Protein AF-A0A2D4NXN7-F1 (afdb_monomer)

Mean predicted aligned error: 21.35 Å

Secondary structure (DSSP, 8-state):
-HHHHHHHHHHHHH-HHHHTS-HHHHHHHHHHTT--HHHHHHHHHHTTTTTTTSS------------------------HHHHHHHHHHHHHHHHHHHHHHIIIIIHHHHHHHHHHHHHHHHHHHHHHHHHHHHHHHHHHHHHHHHHHHHHHHHHHHHHHHHHHH--

Solvent-accessible surface area (backbone atoms only — not comparable to full-atom values): 9756 Å² total; per-residue (Å²): 110,72,68,58,55,49,55,50,47,24,57,48,56,58,33,71,78,51,58,75,45,56,68,69,57,54,53,52,51,44,45,75,71,70,46,52,75,68,57,46,53,51,30,37,57,73,41,46,61,69,58,58,79,78,47,82,90,78,82,82,84,82,93,76,96,70,88,82,79,78,74,75,79,77,71,71,76,81,52,62,67,57,54,53,50,53,48,49,53,51,51,51,52,50,53,54,50,48,52,53,48,41,60,68,52,52,42,52,55,58,50,46,56,53,51,51,51,54,48,50,54,50,51,51,54,51,49,54,51,50,52,49,54,51,54,49,49,54,51,50,50,54,50,50,52,51,50,52,53,52,52,51,53,51,51,53,50,52,52,49,52,54,55,62,76,76,107

Organism: Micrurus surinamensis (NCBI:txid129470)

Radius of gyration: 46.45 Å; Cα contacts (8 Å, |Δi|>4): 42; chains: 1; bounding box: 96×44×134 Å

pLDDT: mean 77.01, std 15.89, range [36.19, 96.06]

InterPro domains:
  IPR006785 Peroxisome membrane anchor protein Pex14p, N-terminal [PF04695] (3-45)
  IPR025655 Peroxisomal membrane protein 14 [PTHR23058] (3-166)
  IPR036388 Winged helix-like DNA-binding domain superfamily [G3DSA:1.10.10.10] (1-55)

Sequence (167 aa):
SEEAMFATAVKFLQNPRVRQSTLANRRTFLKKKGLTDEEIDLAFQQSGTLKEEAQPHNLPPQLVPIPSTQLASYSPPSSRWREYGALAIIMTGIAIGFHQLYKKYFLPLIVGGKEDRKQLQRIESNISEVSGSVTQTVTQLQTTLASVQELLVQQQQKMQELTQELA

Structure (mmCIF, N/CA/C/O backbone):
data_AF-A0A2D4NXN7-F1
#
_entry.id   AF-A0A2D4NXN7-F1
#
loop_
_atom_site.group_PDB
_atom_site.id
_atom_site.type_symbol
_atom_site.label_atom_id
_atom_site.label_alt_id
_atom_site.label_comp_id
_atom_site.label_asym_id
_atom_site.label_entity_id
_atom_site.label_seq_id
_atom_site.pdbx_PDB_ins_code
_atom_site.Cartn_x
_atom_site.Cartn_y
_atom_site.Cartn_z
_atom_site.occupancy
_atom_site.B_iso_or_equiv
_atom_site.auth_seq_id
_atom_site.auth_comp_id
_atom_site.auth_asym_id
_atom_site.auth_atom_id
_atom_site.pdbx_PDB_model_num
ATOM 1 N N . SER A 1 1 ? 7.948 24.058 -19.377 1.00 61.50 1 SER A N 1
ATOM 2 C CA . SER A 1 1 ? 7.171 23.654 -20.559 1.00 61.50 1 SER A CA 1
ATOM 3 C C . SER A 1 1 ? 7.648 22.292 -21.006 1.00 61.50 1 SER A C 1
ATOM 5 O O . SER A 1 1 ? 8.807 22.176 -21.392 1.00 61.50 1 SER A O 1
ATOM 7 N N . GLU A 1 2 ? 6.802 21.273 -20.888 1.00 71.81 2 GLU A N 1
ATOM 8 C CA . GLU A 1 2 ? 7.099 19.888 -21.298 1.00 71.81 2 GLU A CA 1
ATOM 9 C C . GLU A 1 2 ? 7.534 19.823 -22.773 1.00 71.81 2 GLU A C 1
ATOM 11 O O . GLU A 1 2 ? 8.542 19.204 -23.110 1.00 71.81 2 GLU A O 1
ATOM 16 N N . GLU A 1 3 ? 6.917 20.644 -23.627 1.00 79.38 3 GLU A N 1
ATOM 17 C CA . GLU A 1 3 ? 7.286 20.808 -25.040 1.00 79.38 3 GLU A CA 1
ATOM 18 C C . GLU A 1 3 ? 8.759 21.206 -25.258 1.00 79.38 3 GLU A C 1
ATOM 20 O O . GLU A 1 3 ? 9.407 20.749 -26.202 1.00 79.38 3 GLU A O 1
ATOM 25 N N . ALA A 1 4 ? 9.335 22.022 -24.367 1.00 83.31 4 ALA A N 1
ATOM 26 C CA . ALA A 1 4 ? 10.734 22.439 -24.471 1.00 83.31 4 ALA A CA 1
ATOM 27 C C . ALA A 1 4 ? 11.705 21.293 -24.132 1.00 83.31 4 ALA A C 1
ATOM 29 O O . ALA A 1 4 ? 12.796 21.204 -24.707 1.00 83.31 4 ALA A O 1
ATOM 30 N N . MET A 1 5 ? 11.316 20.396 -23.218 1.00 85.25 5 MET A N 1
ATOM 31 C CA . MET A 1 5 ? 12.096 19.203 -22.871 1.00 85.25 5 MET A CA 1
ATOM 32 C C . MET A 1 5 ? 12.055 18.181 -24.005 1.00 85.25 5 MET A C 1
ATOM 34 O O . MET A 1 5 ? 13.105 17.666 -24.395 1.00 85.25 5 MET A O 1
ATOM 38 N N . PHE A 1 6 ? 10.879 17.977 -24.599 1.00 88.00 6 PHE A N 1
ATOM 39 C CA . PHE A 1 6 ? 10.700 17.120 -25.765 1.00 88.00 6 PHE A CA 1
ATOM 40 C C . PHE A 1 6 ? 11.499 17.620 -26.981 1.00 88.00 6 PHE A C 1
ATOM 42 O O . PHE A 1 6 ? 12.284 16.870 -27.566 1.00 88.00 6 PHE A O 1
ATOM 49 N N . ALA A 1 7 ? 11.417 18.913 -27.314 1.00 87.62 7 ALA A N 1
ATOM 50 C CA . ALA A 1 7 ? 12.208 19.505 -28.399 1.00 87.62 7 ALA A CA 1
ATOM 51 C C . ALA A 1 7 ? 13.726 19.352 -28.170 1.00 87.62 7 ALA A C 1
ATOM 53 O O . ALA A 1 7 ? 14.493 19.071 -29.098 1.00 87.62 7 ALA A O 1
ATOM 54 N N . THR A 1 8 ? 14.169 19.477 -26.914 1.00 89.75 8 THR A N 1
ATOM 55 C CA . THR A 1 8 ? 15.569 19.251 -26.529 1.00 89.75 8 THR A CA 1
ATOM 56 C C . THR A 1 8 ? 15.966 17.780 -26.678 1.00 89.75 8 THR A C 1
ATOM 58 O O . THR A 1 8 ? 17.074 17.496 -27.136 1.00 89.75 8 THR A O 1
ATOM 61 N N . ALA A 1 9 ? 15.074 16.843 -26.348 1.00 90.19 9 ALA A N 1
ATOM 62 C CA . ALA A 1 9 ? 15.291 15.410 -26.523 1.00 90.19 9 ALA A CA 1
ATOM 63 C C . ALA A 1 9 ? 15.428 15.025 -28.002 1.00 90.19 9 ALA A C 1
ATOM 65 O O . ALA A 1 9 ? 16.368 14.316 -28.359 1.00 90.19 9 ALA A O 1
ATOM 66 N N . VAL A 1 10 ? 14.573 15.557 -28.880 1.00 90.31 10 VAL A N 1
ATOM 67 C CA . VAL A 1 10 ? 14.676 15.342 -30.334 1.00 90.31 10 VAL A CA 1
ATOM 68 C C . VAL A 1 10 ? 16.021 15.853 -30.865 1.00 90.31 10 VAL A C 1
ATOM 70 O O . VAL A 1 10 ? 16.729 15.123 -31.560 1.00 90.31 10 VAL A O 1
ATOM 73 N N . LYS A 1 11 ? 16.436 17.065 -30.471 1.00 89.75 11 LYS A N 1
ATOM 74 C CA . LYS A 1 11 ? 17.734 17.645 -30.860 1.00 89.75 11 LYS A CA 1
ATOM 75 C C . LYS A 1 11 ? 18.928 16.853 -30.309 1.00 89.75 11 LYS A C 1
ATOM 77 O O . LYS A 1 11 ? 19.943 16.709 -30.989 1.00 89.75 11 LYS A O 1
ATOM 82 N N . PHE A 1 12 ? 18.815 16.318 -29.092 1.00 91.00 12 PHE A N 1
ATOM 83 C CA . PHE A 1 12 ? 19.813 15.429 -28.495 1.00 91.00 12 PHE A CA 1
ATOM 84 C C . PHE A 1 12 ? 19.942 14.123 -29.287 1.00 91.00 12 PHE A C 1
ATOM 86 O O . PHE A 1 12 ? 21.055 13.718 -29.610 1.00 91.00 12 PHE A O 1
ATOM 93 N N . LEU A 1 13 ? 18.822 13.501 -29.663 1.00 90.56 13 LEU A N 1
ATOM 94 C CA . LEU A 1 13 ? 18.802 12.254 -30.435 1.00 90.56 13 LEU A CA 1
ATOM 95 C C . LEU A 1 13 ? 19.323 12.416 -31.871 1.00 90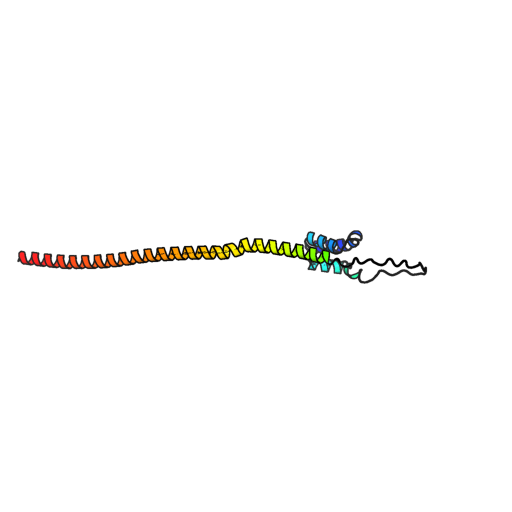.56 13 LEU A C 1
ATOM 97 O O . LEU A 1 13 ? 19.891 11.473 -32.422 1.00 90.56 13 LEU A O 1
ATOM 101 N N . GLN A 1 14 ? 19.187 13.604 -32.462 1.00 89.19 14 GLN A N 1
ATOM 102 C CA . GLN A 1 14 ? 19.755 13.933 -33.774 1.00 89.19 14 GLN A CA 1
ATOM 103 C C . GLN A 1 14 ? 21.280 14.143 -33.746 1.00 89.19 14 GLN A C 1
ATOM 105 O O . GLN A 1 14 ? 21.922 14.124 -34.796 1.00 89.19 14 GLN A O 1
ATOM 110 N N . ASN A 1 15 ? 21.894 14.329 -32.571 1.00 89.12 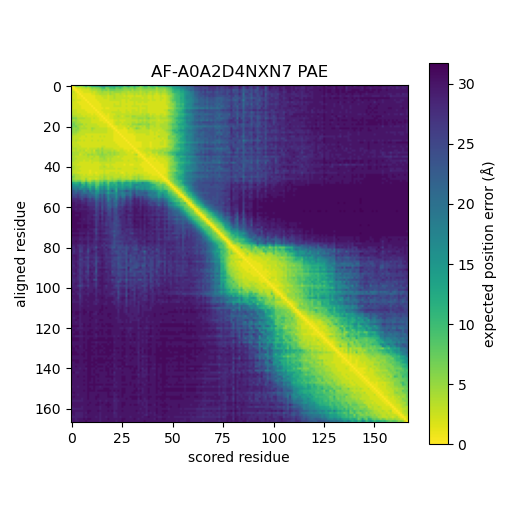15 ASN A N 1
ATOM 111 C CA . ASN A 1 15 ? 23.328 14.594 -32.469 1.00 89.12 15 ASN A CA 1
ATOM 112 C C . ASN A 1 15 ? 24.163 13.352 -32.872 1.00 89.12 15 ASN A C 1
ATOM 114 O O . ASN A 1 15 ? 23.999 12.291 -32.263 1.00 89.12 15 ASN A O 1
ATOM 118 N N . PRO A 1 16 ? 25.123 13.461 -33.814 1.00 83.38 16 PRO A N 1
ATOM 119 C CA . PRO A 1 16 ? 25.938 12.331 -34.272 1.00 83.38 16 PRO A CA 1
ATOM 120 C C . PRO A 1 16 ? 26.686 11.589 -33.156 1.00 83.38 16 PRO A C 1
ATOM 122 O O . PRO A 1 16 ? 26.749 10.361 -33.167 1.00 83.38 16 PRO A O 1
ATOM 125 N N . ARG A 1 17 ? 27.204 12.304 -32.147 1.00 83.56 17 ARG A N 1
ATOM 126 C CA . ARG A 1 17 ? 27.895 11.674 -31.006 1.00 83.56 17 ARG A CA 1
ATOM 127 C C . ARG A 1 17 ? 26.943 10.888 -30.109 1.00 83.56 17 ARG A C 1
ATOM 129 O O . ARG A 1 17 ? 27.332 9.899 -29.501 1.00 83.56 17 ARG A O 1
ATOM 136 N N . VAL A 1 18 ? 25.687 11.317 -30.041 1.00 85.94 18 VAL A N 1
ATOM 137 C CA . VAL A 1 18 ? 24.633 10.634 -29.286 1.00 85.94 18 VAL A CA 1
ATOM 138 C C . VAL A 1 18 ? 24.128 9.422 -30.066 1.00 85.94 18 VAL A C 1
ATOM 140 O O . VAL A 1 18 ? 23.919 8.368 -29.469 1.00 85.94 18 VAL A O 1
ATOM 143 N N . ARG A 1 19 ? 24.019 9.517 -31.397 1.00 83.50 19 ARG A N 1
ATOM 144 C CA . ARG A 1 19 ? 23.664 8.390 -32.279 1.00 83.50 19 ARG A CA 1
ATOM 145 C C . ARG A 1 19 ? 24.655 7.223 -32.188 1.00 83.50 19 ARG A C 1
ATOM 147 O O . ARG A 1 19 ? 24.223 6.079 -32.254 1.00 83.50 19 ARG A O 1
ATOM 154 N N . GLN A 1 20 ? 25.939 7.502 -31.956 1.00 82.06 20 GLN A N 1
ATOM 155 C CA . GLN A 1 20 ? 26.979 6.485 -31.726 1.00 82.06 20 GLN A CA 1
ATOM 156 C C . GLN A 1 20 ? 26.830 5.729 -30.393 1.00 82.06 20 GLN A C 1
ATOM 158 O O . GLN A 1 20 ? 27.419 4.665 -30.216 1.00 82.06 20 GLN A O 1
ATOM 163 N N . SER A 1 21 ? 26.059 6.261 -29.440 1.00 82.94 21 SER A N 1
ATOM 164 C CA . SER A 1 21 ? 25.813 5.599 -28.157 1.00 82.94 21 SER A CA 1
ATOM 165 C C . SER A 1 21 ? 24.682 4.566 -28.250 1.00 82.94 21 SER A C 1
ATOM 167 O O . SER A 1 21 ? 23.771 4.667 -29.080 1.00 82.94 21 SER A O 1
ATOM 169 N N . THR A 1 22 ? 24.705 3.559 -27.374 1.00 86.00 22 THR A N 1
ATOM 170 C CA . THR A 1 22 ? 23.686 2.500 -27.368 1.00 86.00 22 THR A CA 1
ATOM 171 C C . THR A 1 22 ? 22.287 3.067 -27.100 1.00 86.00 22 THR A C 1
ATOM 173 O O . THR A 1 22 ? 22.114 4.040 -26.360 1.00 86.00 22 THR A O 1
ATOM 176 N N . LEU A 1 23 ? 21.260 2.448 -27.688 1.00 82.62 23 LEU A N 1
ATOM 177 C CA . LEU A 1 23 ? 19.864 2.868 -27.500 1.00 82.62 23 LEU A CA 1
ATOM 178 C C . LEU A 1 23 ? 19.450 2.856 -26.022 1.00 82.62 23 LEU A C 1
ATOM 180 O O . LEU A 1 23 ? 18.769 3.773 -25.566 1.00 82.62 23 LEU A O 1
ATOM 184 N N . ALA A 1 24 ? 19.915 1.864 -25.257 1.00 84.88 24 ALA A N 1
ATOM 185 C CA . ALA A 1 24 ? 19.668 1.770 -23.819 1.00 84.88 24 ALA A CA 1
ATOM 186 C C . ALA A 1 24 ? 20.219 2.987 -23.053 1.00 84.88 24 ALA A C 1
ATOM 188 O O . ALA A 1 24 ? 19.535 3.534 -22.184 1.00 84.88 24 ALA A O 1
ATOM 189 N N . ASN A 1 25 ? 21.415 3.463 -23.415 1.00 86.44 25 ASN A N 1
ATOM 190 C CA . ASN A 1 25 ? 22.023 4.635 -22.787 1.00 86.44 25 ASN A CA 1
ATOM 191 C C . ASN A 1 25 ? 21.266 5.919 -23.143 1.00 86.44 25 ASN A C 1
ATOM 193 O O . ASN A 1 25 ? 20.993 6.728 -22.256 1.00 86.44 25 ASN A O 1
ATOM 197 N N . ARG A 1 26 ? 20.863 6.079 -24.411 1.00 88.75 26 ARG A N 1
ATOM 198 C CA . ARG A 1 26 ? 20.046 7.219 -24.862 1.00 88.75 26 ARG A CA 1
ATOM 199 C C . ARG A 1 26 ? 18.696 7.272 -24.145 1.00 88.75 26 ARG A C 1
ATOM 201 O O . ARG A 1 26 ? 18.340 8.318 -23.612 1.00 88.75 26 ARG A O 1
ATOM 208 N N . ARG A 1 27 ? 17.985 6.143 -24.057 1.00 89.50 27 ARG A N 1
ATOM 209 C CA . ARG A 1 27 ? 16.707 6.040 -23.328 1.00 89.50 27 ARG A CA 1
ATOM 210 C C . ARG A 1 27 ? 16.870 6.355 -21.841 1.00 89.50 27 ARG A C 1
ATOM 212 O O . ARG A 1 27 ? 16.128 7.165 -21.300 1.00 89.50 27 ARG A O 1
ATOM 219 N N . THR A 1 28 ? 17.890 5.793 -21.193 1.00 88.88 28 THR A N 1
ATOM 220 C CA . THR A 1 28 ? 18.174 6.053 -19.769 1.00 88.88 28 THR A CA 1
ATOM 221 C C . THR A 1 28 ? 18.501 7.525 -19.504 1.00 88.88 28 THR A C 1
ATOM 223 O O . THR A 1 28 ? 18.084 8.079 -18.488 1.00 88.88 28 THR A O 1
ATOM 226 N N . PHE A 1 29 ? 19.230 8.179 -20.413 1.00 89.50 29 PHE A N 1
ATOM 227 C CA . PHE A 1 29 ? 19.542 9.604 -20.310 1.00 89.50 29 PHE A CA 1
ATOM 228 C C . PHE A 1 29 ? 18.283 10.475 -20.394 1.00 89.50 29 PHE A C 1
ATOM 230 O O . PHE A 1 29 ? 18.123 11.389 -19.587 1.00 89.50 29 PHE A O 1
ATOM 237 N N . LEU A 1 30 ? 17.368 10.164 -21.316 1.00 91.88 30 LEU A N 1
ATOM 238 C CA . LEU A 1 30 ? 16.107 10.893 -21.461 1.00 91.88 30 LEU A CA 1
ATOM 239 C C . LEU A 1 30 ? 15.163 10.673 -20.268 1.00 91.88 30 LEU A C 1
ATOM 241 O O . LEU A 1 30 ? 14.607 11.647 -19.767 1.00 91.88 30 LEU A O 1
ATOM 245 N N . LYS A 1 31 ? 15.089 9.453 -19.711 1.00 90.38 31 LYS A N 1
ATOM 246 C CA . LYS A 1 31 ? 14.347 9.193 -18.460 1.00 90.38 31 LYS A CA 1
ATOM 247 C C . LYS A 1 31 ? 14.879 10.016 -17.291 1.00 90.38 31 LYS A C 1
ATOM 249 O O . LYS A 1 31 ? 14.121 10.631 -16.552 1.00 90.38 31 LYS A O 1
ATOM 254 N N . LYS A 1 32 ? 16.208 10.086 -17.142 1.00 88.94 32 LYS A N 1
ATOM 255 C CA . LYS A 1 32 ? 16.852 10.932 -16.119 1.00 88.94 32 LYS A CA 1
ATOM 256 C C . LYS A 1 32 ? 16.598 12.423 -16.335 1.00 88.94 32 LYS A C 1
ATOM 258 O O . LYS A 1 32 ? 16.675 13.190 -15.381 1.00 88.94 32 LYS A O 1
ATOM 263 N N . LYS A 1 33 ? 16.320 12.838 -17.574 1.00 85.88 33 LYS A N 1
ATOM 264 C CA . LYS A 1 33 ? 15.969 14.218 -17.919 1.00 85.88 33 LYS A CA 1
ATOM 265 C C . LYS A 1 33 ? 14.513 14.564 -17.574 1.00 85.88 33 LYS A C 1
ATOM 267 O O . LYS A 1 33 ? 14.166 15.738 -17.648 1.00 85.88 33 LYS A O 1
ATOM 272 N N . GLY A 1 34 ? 13.725 13.577 -17.140 1.00 86.88 34 GLY A N 1
ATOM 273 C CA . GLY A 1 34 ? 12.340 13.740 -16.710 1.00 86.88 34 GLY A CA 1
ATOM 274 C C . GLY A 1 34 ? 11.306 13.396 -17.778 1.00 86.88 34 GLY A C 1
ATOM 275 O O . GLY A 1 34 ? 10.147 13.718 -17.567 1.00 86.88 34 GLY A O 1
ATOM 276 N N . LEU A 1 35 ? 11.709 12.771 -18.894 1.00 86.00 35 LEU A N 1
ATOM 277 C CA . LEU A 1 35 ? 10.769 12.332 -19.928 1.00 86.00 35 LEU A CA 1
ATOM 278 C C . LEU A 1 35 ? 10.148 10.979 -19.565 1.00 86.00 35 LEU A C 1
ATOM 280 O O . LEU A 1 35 ? 10.850 10.091 -19.060 1.00 86.00 35 LEU A O 1
ATOM 284 N N . THR A 1 36 ? 8.864 10.809 -19.875 1.00 89.31 36 THR A N 1
ATOM 285 C CA . THR A 1 36 ? 8.183 9.514 -19.753 1.00 89.31 36 THR A CA 1
ATOM 286 C C . THR A 1 36 ? 8.576 8.569 -20.890 1.00 89.31 36 THR A C 1
ATOM 288 O O . THR A 1 36 ? 9.154 8.975 -21.900 1.00 89.31 36 THR A O 1
ATOM 291 N N . ASP A 1 37 ? 8.299 7.275 -20.728 1.00 86.25 37 ASP A N 1
ATOM 292 C CA . ASP A 1 37 ? 8.590 6.267 -21.752 1.00 86.25 37 ASP A CA 1
ATOM 293 C C . ASP A 1 37 ? 7.895 6.583 -23.089 1.00 86.25 37 ASP A C 1
ATOM 295 O O . ASP A 1 37 ? 8.506 6.460 -24.152 1.00 86.25 37 ASP A O 1
ATOM 299 N N . GLU A 1 38 ? 6.665 7.093 -23.029 1.00 86.81 38 GLU A N 1
ATOM 300 C CA . GLU A 1 38 ? 5.863 7.471 -24.192 1.00 86.81 38 GLU A CA 1
ATOM 301 C C . GLU A 1 38 ? 6.479 8.662 -24.943 1.00 86.81 38 GLU A C 1
ATOM 303 O O . GLU A 1 38 ? 6.629 8.627 -26.166 1.00 86.81 38 GLU A O 1
ATOM 308 N N . GLU A 1 39 ? 6.897 9.704 -24.218 1.00 87.81 39 GLU A N 1
ATOM 309 C CA . GLU A 1 39 ? 7.571 10.871 -24.799 1.00 87.81 39 GLU A CA 1
ATOM 310 C C . GLU A 1 39 ? 8.913 10.497 -25.429 1.00 87.81 39 GLU A C 1
ATOM 312 O O . GLU A 1 39 ? 9.309 11.043 -26.461 1.00 87.81 39 GLU A O 1
ATOM 317 N N . ILE A 1 40 ? 9.628 9.551 -24.821 1.00 89.81 40 ILE A N 1
ATOM 318 C CA . ILE A 1 40 ? 10.897 9.057 -25.344 1.00 89.81 40 ILE A CA 1
ATOM 319 C C . ILE A 1 40 ? 10.675 8.373 -26.689 1.00 89.81 40 ILE A C 1
ATOM 321 O O . ILE A 1 40 ? 11.367 8.712 -27.650 1.00 89.81 40 ILE A O 1
ATOM 325 N N . ASP A 1 41 ? 9.719 7.450 -26.792 1.00 87.81 41 ASP A N 1
ATOM 326 C CA . ASP A 1 41 ? 9.450 6.759 -28.055 1.00 87.81 41 ASP A CA 1
ATOM 327 C C . ASP A 1 41 ? 8.978 7.726 -29.152 1.00 87.81 41 ASP A C 1
ATOM 329 O O . ASP A 1 41 ? 9.472 7.652 -30.284 1.00 87.81 41 ASP A O 1
ATOM 333 N N . LEU A 1 42 ? 8.147 8.717 -28.810 1.00 86.31 42 LEU A N 1
ATOM 334 C CA . LEU A 1 42 ? 7.770 9.799 -29.727 1.00 86.31 42 LEU A CA 1
ATOM 335 C C . LEU A 1 42 ? 8.988 10.622 -30.184 1.00 86.31 42 LEU A C 1
ATOM 337 O O . LEU A 1 42 ? 9.125 10.925 -31.372 1.00 86.31 42 LEU A O 1
ATOM 341 N N . ALA A 1 43 ? 9.931 10.931 -29.289 1.00 87.94 43 ALA A N 1
ATOM 342 C CA . ALA A 1 43 ? 11.156 11.653 -29.637 1.00 87.94 43 ALA A CA 1
ATOM 343 C C . ALA A 1 43 ? 12.094 10.822 -30.536 1.00 87.94 43 ALA A C 1
ATOM 345 O O . ALA A 1 43 ? 12.74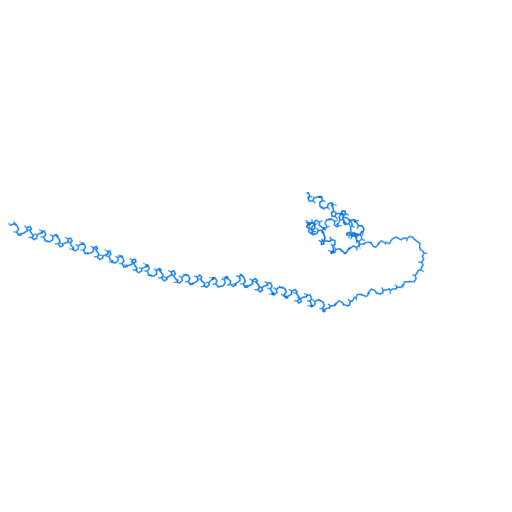3 11.360 -31.443 1.00 87.94 43 ALA A O 1
ATOM 346 N N . PHE A 1 44 ? 12.164 9.502 -30.338 1.00 87.12 44 PHE A N 1
ATOM 347 C CA . PHE A 1 44 ? 12.897 8.587 -31.222 1.00 87.12 44 PHE A CA 1
ATOM 348 C C . PHE A 1 44 ? 12.256 8.487 -32.613 1.00 87.12 44 PHE A C 1
ATOM 350 O O . PHE A 1 44 ? 12.971 8.497 -33.621 1.00 87.12 44 PHE A O 1
ATOM 357 N N . GLN A 1 45 ? 10.925 8.455 -32.680 1.00 85.88 45 GLN A N 1
ATOM 358 C CA . GLN A 1 45 ? 10.179 8.467 -33.936 1.00 85.88 45 GLN A CA 1
ATOM 359 C C . GLN A 1 45 ? 10.391 9.785 -34.697 1.00 85.88 45 GLN A C 1
ATOM 361 O O . GLN A 1 45 ? 10.704 9.771 -35.888 1.00 85.88 45 GLN A O 1
ATOM 366 N N . GLN A 1 46 ? 10.309 10.921 -34.003 1.00 83.12 46 GLN A N 1
ATOM 367 C CA . GLN A 1 46 ? 10.439 12.254 -34.594 1.00 83.12 46 GLN A CA 1
ATOM 368 C C . GLN A 1 46 ? 11.882 12.622 -34.966 1.00 83.12 46 GLN A C 1
ATOM 370 O O . GLN A 1 46 ? 12.114 13.340 -35.936 1.00 83.12 46 GLN A O 1
ATOM 375 N N . SER A 1 47 ? 12.875 12.100 -34.242 1.00 81.50 47 SER A N 1
ATOM 376 C CA . SER A 1 47 ? 14.292 12.259 -34.604 1.00 81.50 47 SER A CA 1
ATOM 377 C C . SER A 1 47 ? 14.716 11.410 -35.810 1.00 81.50 47 SER A C 1
ATOM 379 O O . SER A 1 47 ? 15.862 11.516 -36.244 1.00 81.50 47 SER A O 1
ATOM 381 N N . GLY A 1 48 ? 13.837 10.544 -36.334 1.00 71.12 48 GLY A N 1
ATOM 382 C CA . GLY A 1 48 ? 14.137 9.639 -37.449 1.00 71.12 48 GLY A CA 1
ATOM 383 C C . GLY A 1 48 ? 15.143 8.535 -37.102 1.00 71.12 48 GLY A C 1
ATOM 384 O O . GLY A 1 48 ? 15.498 7.727 -37.955 1.00 71.12 48 GLY A O 1
ATOM 385 N N . THR A 1 49 ? 15.589 8.458 -35.845 1.00 61.69 49 THR A N 1
ATOM 386 C CA . THR A 1 49 ? 16.597 7.490 -35.385 1.00 61.69 49 THR A CA 1
ATOM 387 C C . THR A 1 49 ? 16.068 6.062 -35.324 1.00 61.69 49 THR A C 1
ATOM 389 O O . THR A 1 49 ? 16.853 5.130 -35.450 1.00 61.69 49 THR A O 1
ATOM 392 N N . LEU A 1 50 ? 14.751 5.885 -35.192 1.00 56.72 50 LEU A N 1
ATOM 393 C CA . LEU A 1 50 ? 14.094 4.574 -35.214 1.00 56.72 50 LEU A CA 1
ATOM 394 C C . LEU A 1 50 ? 13.988 3.999 -36.645 1.00 56.72 50 LEU A C 1
ATOM 396 O O . LEU A 1 50 ? 13.880 2.790 -36.817 1.00 56.72 50 LEU A O 1
ATOM 400 N N . LYS A 1 51 ? 14.060 4.855 -37.679 1.00 48.47 51 LYS A N 1
ATOM 401 C CA . LYS A 1 51 ? 13.933 4.468 -39.097 1.00 48.47 51 LYS A CA 1
ATOM 402 C C . LYS A 1 51 ? 15.283 4.239 -39.790 1.00 48.47 51 LYS A C 1
ATOM 404 O O . LYS A 1 51 ? 15.336 3.533 -40.791 1.00 48.47 51 LYS A O 1
ATOM 409 N N . GLU A 1 52 ? 16.372 4.787 -39.253 1.00 49.03 52 GLU A N 1
ATOM 410 C CA . GLU A 1 52 ? 17.703 4.689 -39.872 1.00 49.03 52 GLU A CA 1
ATOM 411 C C . GLU A 1 52 ? 18.386 3.323 -39.690 1.00 49.03 52 GLU A C 1
ATOM 413 O O . GLU A 1 52 ? 19.319 3.015 -40.420 1.00 49.03 52 GLU A O 1
ATOM 418 N N . GLU A 1 53 ? 17.890 2.465 -38.793 1.00 51.75 53 GLU A N 1
ATOM 419 C CA . GLU A 1 53 ? 18.364 1.074 -38.664 1.00 51.75 53 GLU A CA 1
ATOM 420 C C . GLU A 1 53 ? 17.542 0.053 -39.470 1.00 51.75 53 GLU A C 1
ATOM 422 O O . GLU A 1 53 ? 17.924 -1.112 -39.542 1.00 51.75 53 GLU A O 1
ATOM 427 N N . ALA A 1 54 ? 16.447 0.460 -40.126 1.00 43.38 54 ALA A N 1
ATOM 428 C CA . ALA A 1 54 ? 15.703 -0.422 -41.036 1.00 43.38 54 ALA A CA 1
ATOM 429 C C . ALA A 1 54 ? 16.223 -0.373 -42.484 1.00 43.38 54 ALA A C 1
ATOM 431 O O . ALA A 1 54 ? 15.752 -1.129 -43.333 1.00 43.38 54 ALA A O 1
ATOM 432 N N . GLN A 1 55 ? 17.191 0.497 -42.783 1.00 36.19 55 GLN A N 1
ATOM 433 C CA . GLN A 1 55 ? 17.766 0.598 -44.116 1.00 36.19 55 GLN A CA 1
ATOM 434 C C . GLN A 1 55 ? 19.287 0.697 -44.014 1.00 36.19 55 GLN A C 1
ATOM 436 O O . GLN A 1 55 ? 19.799 1.716 -43.544 1.00 36.19 55 GLN A O 1
ATOM 441 N N . PRO A 1 56 ? 20.034 -0.335 -44.451 1.00 40.59 56 PRO A N 1
ATOM 442 C CA . PRO A 1 56 ? 21.472 -0.207 -44.5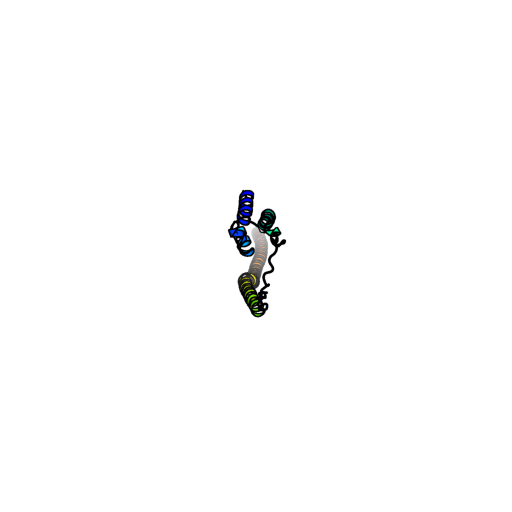64 1.00 40.59 56 PRO A CA 1
ATOM 443 C C . PRO A 1 56 ? 21.731 0.931 -45.552 1.00 40.59 56 PRO A C 1
ATOM 445 O O . PRO A 1 56 ? 21.254 0.900 -46.688 1.00 40.59 56 PRO A O 1
ATOM 448 N N . HIS A 1 57 ? 22.441 1.964 -45.104 1.00 41.12 57 HIS A N 1
ATOM 449 C CA . HIS A 1 57 ? 23.029 2.966 -45.982 1.00 41.12 57 HIS A CA 1
ATOM 450 C C . HIS A 1 57 ? 23.961 2.247 -46.971 1.00 41.12 57 HIS A C 1
ATOM 452 O O . HIS A 1 57 ? 25.132 2.024 -46.691 1.00 41.12 57 HIS A O 1
ATOM 458 N N . ASN A 1 58 ? 23.413 1.851 -48.117 1.00 36.53 58 ASN A N 1
ATOM 459 C CA . ASN A 1 58 ? 24.139 1.367 -49.281 1.00 36.53 58 ASN A CA 1
ATOM 460 C C . ASN A 1 58 ? 23.708 2.210 -50.479 1.00 36.53 58 ASN A C 1
ATOM 462 O O . ASN A 1 58 ? 22.822 1.841 -51.243 1.00 36.53 58 ASN A O 1
ATOM 466 N N . LEU A 1 59 ? 24.365 3.350 -50.636 1.00 48.84 59 LEU A N 1
ATOM 467 C CA . LEU A 1 59 ? 24.805 3.810 -51.947 1.00 48.84 59 LEU A CA 1
ATOM 468 C C . LEU A 1 59 ? 26.314 4.023 -51.804 1.00 48.84 59 LEU A C 1
ATOM 470 O O . LEU A 1 59 ? 26.742 4.681 -50.855 1.00 48.84 59 LEU A O 1
ATOM 474 N N . PRO A 1 60 ? 27.121 3.423 -52.693 1.00 44.66 60 PRO A N 1
ATOM 475 C CA . PRO A 1 60 ? 27.661 4.260 -53.761 1.00 44.66 60 PRO A CA 1
ATOM 476 C C . PRO A 1 60 ? 27.761 3.561 -55.136 1.00 44.66 60 PRO A C 1
ATOM 478 O O . PRO A 1 60 ? 27.672 2.336 -55.239 1.00 44.66 60 PRO A O 1
ATOM 481 N N . PRO A 1 61 ? 27.948 4.346 -56.215 1.00 53.59 61 PRO A N 1
ATOM 482 C CA . PRO A 1 61 ? 28.271 3.841 -57.543 1.00 53.59 61 PRO A CA 1
ATOM 483 C C . PRO A 1 61 ? 29.727 3.339 -57.625 1.00 53.59 61 PRO A C 1
ATOM 485 O O . PRO A 1 61 ? 30.605 3.838 -56.932 1.00 53.59 61 PRO A O 1
ATOM 488 N N . GLN A 1 62 ? 29.953 2.423 -58.571 1.00 42.59 62 GLN A N 1
ATOM 489 C CA . GLN A 1 62 ? 31.238 1.943 -59.111 1.00 42.59 62 GLN A CA 1
ATOM 490 C C . GLN A 1 62 ? 32.132 1.001 -58.272 1.00 42.59 62 GLN A C 1
ATOM 492 O O . GLN A 1 62 ? 32.904 1.398 -57.411 1.00 42.59 62 GLN A O 1
ATOM 497 N N . LEU A 1 63 ? 32.103 -0.269 -58.697 1.00 48.38 63 LEU A N 1
ATOM 498 C CA . LEU A 1 63 ? 33.195 -0.953 -59.414 1.00 48.38 63 LEU A CA 1
ATOM 499 C C . LEU A 1 63 ? 34.595 -1.026 -58.758 1.00 48.38 63 LEU A C 1
ATOM 501 O O . LEU A 1 63 ? 35.537 -0.459 -59.293 1.00 48.38 63 LEU A O 1
ATOM 505 N N . VAL A 1 64 ? 34.775 -1.848 -57.713 1.00 39.41 64 VAL A N 1
ATOM 506 C CA . VAL A 1 64 ? 36.051 -2.563 -57.451 1.00 39.41 64 VAL A CA 1
ATOM 507 C C . VAL A 1 64 ? 35.759 -3.896 -56.726 1.00 39.41 64 VAL A C 1
ATOM 509 O O . VAL A 1 64 ? 35.132 -3.862 -55.667 1.00 39.41 64 VAL A O 1
ATOM 512 N N . PRO A 1 65 ? 36.189 -5.076 -57.224 1.00 43.00 65 PRO A N 1
ATOM 513 C CA . PRO A 1 65 ? 36.079 -6.332 -56.483 1.00 43.00 65 PRO A CA 1
ATOM 514 C C . PRO A 1 65 ? 37.224 -6.431 -55.465 1.00 43.00 65 PRO A C 1
ATOM 516 O O . PRO A 1 65 ? 38.382 -6.6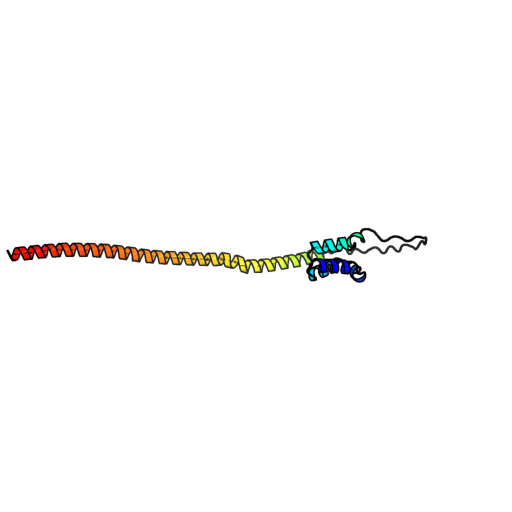00 -55.840 1.00 43.00 65 PRO A O 1
ATOM 519 N N . ILE A 1 66 ? 36.905 -6.325 -54.174 1.00 40.91 66 ILE A N 1
ATOM 520 C CA . ILE A 1 66 ? 37.842 -6.541 -53.060 1.00 40.91 66 ILE A CA 1
ATOM 521 C C . ILE A 1 66 ? 37.455 -7.879 -52.405 1.00 40.91 66 ILE A C 1
ATOM 523 O O . ILE A 1 66 ? 36.266 -8.091 -52.155 1.00 40.91 66 ILE A O 1
ATOM 527 N N . PRO A 1 67 ? 38.401 -8.806 -52.156 1.00 45.44 67 PRO A N 1
ATOM 528 C CA . PRO A 1 67 ? 38.091 -10.130 -51.628 1.00 45.44 67 PRO A CA 1
ATOM 529 C C . PRO A 1 67 ? 37.436 -10.009 -50.250 1.00 45.44 67 PRO A C 1
ATOM 531 O O . PRO A 1 67 ? 37.977 -9.406 -49.325 1.00 45.44 67 PRO A O 1
ATOM 534 N N . SER A 1 68 ? 36.240 -10.575 -50.128 1.00 42.41 68 SER A N 1
ATOM 535 C CA . SER A 1 68 ? 35.451 -10.588 -48.904 1.00 42.41 68 SER A CA 1
ATOM 536 C C . SER A 1 68 ? 36.118 -11.465 -47.845 1.00 42.41 68 SER A C 1
ATOM 538 O O . SER A 1 68 ? 35.939 -12.684 -47.836 1.00 42.41 68 SER A O 1
ATOM 540 N N . THR A 1 69 ? 36.853 -10.847 -46.923 1.00 42.62 69 THR A N 1
ATOM 541 C CA . THR A 1 69 ? 37.212 -11.472 -45.647 1.00 42.62 69 THR A CA 1
ATOM 542 C C . THR A 1 69 ? 35.946 -11.554 -44.805 1.00 42.62 69 THR A C 1
ATOM 544 O O . THR A 1 69 ? 35.517 -10.584 -44.181 1.00 42.62 69 THR A O 1
ATOM 547 N N . GLN A 1 70 ? 35.309 -12.720 -44.828 1.00 48.72 70 GLN A N 1
ATOM 548 C CA . GLN A 1 70 ? 34.181 -13.045 -43.969 1.00 48.72 70 GLN A CA 1
ATOM 549 C C . GLN A 1 70 ? 34.702 -13.197 -42.536 1.00 48.72 70 GLN A C 1
ATOM 551 O O . GLN A 1 70 ? 35.085 -14.282 -42.106 1.00 48.72 70 GLN A O 1
ATOM 556 N N . LEU A 1 71 ? 34.756 -12.093 -41.791 1.00 41.53 71 LEU A N 1
ATOM 557 C CA . LEU A 1 71 ? 34.860 -12.159 -40.339 1.00 41.53 71 LEU A CA 1
ATOM 558 C C . LEU A 1 71 ? 33.525 -12.690 -39.826 1.00 41.53 71 LEU A C 1
ATOM 560 O O . LEU A 1 71 ? 32.550 -11.951 -39.690 1.00 41.53 71 LEU A O 1
ATOM 564 N N . ALA A 1 72 ? 33.490 -14.003 -39.604 1.00 48.41 72 ALA A N 1
ATOM 565 C CA . ALA A 1 72 ? 32.437 -14.674 -38.871 1.00 48.41 72 ALA A CA 1
ATOM 566 C C . ALA A 1 72 ? 32.150 -13.874 -37.595 1.00 48.41 72 ALA A C 1
ATOM 568 O O . ALA A 1 72 ? 33.002 -13.743 -36.714 1.00 48.41 72 ALA A O 1
ATOM 569 N N . SER A 1 73 ? 30.950 -13.300 -37.531 1.00 41.31 73 SER A N 1
ATOM 570 C CA . SER A 1 73 ? 30.432 -12.678 -36.324 1.00 41.31 73 SER A CA 1
ATOM 571 C C . SER A 1 73 ? 30.301 -13.786 -35.285 1.00 41.31 73 SER A C 1
ATOM 573 O O . SER A 1 73 ? 29.395 -14.618 -35.343 1.00 41.31 73 SER A O 1
ATOM 575 N N . TYR A 1 74 ? 31.281 -13.859 -34.389 1.00 43.50 74 TYR A N 1
ATOM 576 C CA . TYR A 1 74 ? 31.275 -14.771 -33.261 1.00 43.50 74 TYR A CA 1
ATOM 577 C C . TYR A 1 74 ? 30.181 -14.296 -32.306 1.00 43.50 74 TYR A C 1
ATOM 579 O O . TYR A 1 74 ? 30.416 -13.466 -31.432 1.00 43.50 74 TYR A O 1
ATOM 587 N N . SER A 1 75 ? 28.957 -14.781 -32.508 1.00 53.97 75 SER A N 1
ATOM 588 C CA . SER A 1 75 ? 27.938 -14.751 -31.468 1.00 53.97 75 SER A CA 1
ATOM 589 C C . SER A 1 75 ? 28.427 -15.707 -30.380 1.00 53.97 75 SER A C 1
ATOM 591 O O . SER A 1 75 ? 28.506 -16.912 -30.644 1.00 53.97 75 SER A O 1
ATOM 593 N N . PRO A 1 76 ? 28.852 -15.222 -29.196 1.00 59.53 76 PRO A N 1
ATOM 594 C CA . PRO A 1 76 ? 29.245 -16.128 -28.134 1.00 59.53 76 PRO A CA 1
ATOM 595 C C . PRO A 1 76 ? 28.024 -17.000 -27.813 1.00 59.53 76 PRO A C 1
ATOM 597 O O . PRO A 1 76 ? 26.910 -16.469 -27.759 1.00 59.53 76 PRO A O 1
ATOM 600 N N . PRO A 1 77 ? 28.196 -18.321 -27.631 1.00 58.59 77 PRO A N 1
ATOM 601 C CA . PRO A 1 77 ? 27.086 -19.207 -27.313 1.00 58.59 77 PRO A CA 1
ATOM 602 C C . PRO A 1 77 ? 26.360 -18.608 -26.114 1.00 58.59 77 PRO A C 1
ATOM 604 O O . PRO A 1 77 ? 26.994 -18.353 -25.090 1.00 58.59 77 PRO A O 1
ATOM 607 N N . SER A 1 78 ? 25.071 -18.297 -26.275 1.00 64.50 78 SER A N 1
ATOM 608 C CA . SER A 1 78 ? 24.243 -17.657 -25.255 1.00 64.50 78 SER A CA 1
ATOM 609 C C . SER A 1 78 ? 24.471 -18.367 -23.925 1.00 64.50 78 SER A C 1
ATOM 611 O O . SER A 1 78 ? 24.091 -19.527 -23.738 1.00 64.50 78 SER A O 1
ATOM 613 N N . SER A 1 79 ? 25.216 -17.691 -23.051 1.00 62.44 79 SER A N 1
ATOM 614 C CA . SER A 1 79 ? 25.682 -18.190 -21.769 1.00 62.44 79 SER A CA 1
ATOM 615 C C . SER A 1 79 ? 24.489 -18.514 -20.888 1.00 62.44 79 SER A C 1
ATOM 617 O O . SER A 1 79 ? 24.078 -17.692 -20.072 1.00 62.44 79 SER A O 1
ATOM 619 N N . ARG A 1 80 ? 23.986 -19.745 -20.977 1.00 68.06 80 ARG A N 1
ATOM 620 C CA . ARG A 1 80 ? 22.978 -20.276 -20.052 1.00 68.06 80 ARG A CA 1
ATOM 621 C C . ARG A 1 80 ? 23.400 -20.065 -18.591 1.00 68.06 80 ARG A C 1
ATOM 623 O O . ARG A 1 80 ? 22.569 -19.804 -17.736 1.00 68.06 80 ARG A O 1
ATOM 630 N N . TRP A 1 81 ? 24.706 -20.053 -18.305 1.00 71.75 81 TRP A N 1
ATOM 631 C CA . TRP A 1 81 ? 25.251 -19.721 -16.982 1.00 71.75 81 TRP A CA 1
ATOM 632 C C . TRP A 1 81 ? 24.999 -18.265 -16.540 1.00 71.75 81 TRP A C 1
ATOM 634 O O . TRP A 1 81 ? 24.743 -18.030 -15.361 1.00 71.75 81 TRP A O 1
ATOM 644 N N . ARG A 1 82 ? 25.025 -17.289 -17.463 1.00 76.81 82 ARG A N 1
ATOM 645 C CA . ARG A 1 82 ? 24.646 -15.891 -17.182 1.00 76.81 82 ARG A CA 1
ATOM 646 C C . ARG A 1 82 ? 23.145 -15.763 -16.978 1.00 76.81 82 ARG A C 1
ATOM 648 O O . ARG A 1 82 ? 22.730 -14.957 -16.157 1.00 76.81 82 ARG A O 1
ATOM 655 N N . GLU A 1 83 ? 22.353 -16.547 -17.699 1.00 76.38 83 GLU A N 1
ATOM 656 C CA . GLU A 1 83 ? 20.894 -16.555 -17.572 1.00 76.38 83 GLU A CA 1
ATOM 657 C C . GLU A 1 83 ? 20.459 -17.143 -16.222 1.00 76.38 83 GLU A C 1
ATOM 659 O O . GLU A 1 83 ? 19.677 -16.515 -15.511 1.00 76.38 83 GLU A O 1
ATOM 664 N N . TYR A 1 84 ? 21.048 -18.267 -15.793 1.00 84.62 84 TYR A N 1
ATOM 665 C CA . TYR A 1 84 ? 20.812 -18.822 -14.454 1.00 84.62 84 TYR A CA 1
ATOM 666 C C . TYR A 1 84 ? 21.367 -17.927 -13.340 1.00 84.62 84 TYR A C 1
ATOM 668 O O . TYR A 1 84 ? 20.718 -17.770 -12.309 1.00 84.62 84 TYR A O 1
ATOM 676 N N . GLY A 1 85 ? 22.527 -17.296 -13.546 1.00 89.12 85 GLY A N 1
ATOM 677 C CA . GLY A 1 85 ? 23.091 -16.341 -12.589 1.00 89.12 85 GLY A CA 1
ATOM 678 C C . GLY A 1 85 ? 22.225 -15.089 -12.427 1.00 89.12 85 GLY A C 1
ATOM 679 O O . GLY A 1 85 ? 21.941 -14.672 -11.305 1.00 89.12 85 GLY A O 1
ATOM 680 N N . ALA A 1 86 ? 21.745 -14.519 -13.535 1.00 88.62 86 ALA A N 1
ATOM 681 C CA . ALA A 1 86 ? 20.830 -13.382 -13.512 1.00 88.62 86 ALA A CA 1
ATOM 682 C C . ALA A 1 86 ? 19.500 -13.749 -12.837 1.00 88.62 86 ALA A C 1
ATOM 684 O O . ALA A 1 86 ? 19.021 -13.000 -11.985 1.00 88.62 86 ALA A O 1
ATOM 685 N N . LEU A 1 87 ? 18.944 -14.925 -13.147 1.00 90.56 87 LEU A N 1
ATOM 686 C CA . LEU A 1 87 ? 17.727 -15.418 -12.508 1.00 90.56 87 LEU A CA 1
ATOM 687 C C . LEU A 1 87 ? 17.922 -15.630 -11.001 1.00 90.56 87 LEU A C 1
ATOM 689 O O . LEU A 1 87 ? 17.068 -15.223 -10.220 1.00 90.56 87 LEU A O 1
ATOM 693 N N . ALA A 1 88 ? 19.052 -16.199 -10.574 1.00 93.06 88 ALA A N 1
ATOM 694 C CA . ALA A 1 88 ? 19.353 -16.412 -9.160 1.00 93.06 88 ALA A CA 1
ATOM 695 C C . ALA A 1 88 ? 19.440 -15.092 -8.378 1.00 93.06 88 ALA A C 1
ATOM 697 O O . ALA A 1 88 ? 18.919 -15.006 -7.265 1.00 93.06 88 ALA A O 1
ATOM 698 N N . ILE A 1 89 ? 20.035 -14.046 -8.962 1.00 94.25 89 ILE A N 1
ATOM 699 C CA . ILE A 1 89 ? 20.105 -12.714 -8.341 1.00 94.25 89 ILE A CA 1
ATOM 700 C C . ILE A 1 89 ? 18.707 -12.098 -8.220 1.00 94.25 89 ILE A C 1
ATOM 702 O O . ILE A 1 89 ? 18.357 -11.588 -7.156 1.00 94.25 89 ILE A O 1
ATOM 706 N N . ILE A 1 90 ? 17.887 -12.187 -9.273 1.00 95.00 90 ILE A N 1
ATOM 707 C CA . ILE A 1 90 ? 16.504 -11.687 -9.254 1.00 95.00 90 ILE A CA 1
ATOM 708 C C . ILE A 1 90 ? 15.679 -12.439 -8.200 1.00 95.00 90 ILE A C 1
ATOM 710 O O . ILE A 1 90 ? 15.038 -11.808 -7.362 1.00 95.00 90 ILE A O 1
ATOM 714 N N . MET A 1 91 ? 15.752 -13.773 -8.181 1.00 95.88 91 MET A N 1
ATOM 715 C CA . MET A 1 91 ? 15.063 -14.618 -7.199 1.00 95.88 91 MET A CA 1
ATOM 716 C C . MET A 1 91 ? 15.515 -14.318 -5.769 1.00 95.88 91 MET A C 1
ATOM 718 O O . MET A 1 91 ? 14.683 -14.234 -4.869 1.00 95.88 91 MET A O 1
ATOM 722 N N . THR A 1 92 ? 16.813 -14.088 -5.561 1.00 96.06 92 THR A N 1
ATOM 723 C CA . THR A 1 92 ? 17.359 -13.683 -4.259 1.00 96.06 92 THR A CA 1
ATOM 724 C C . THR A 1 92 ? 16.808 -12.322 -3.835 1.00 96.06 92 THR A C 1
ATOM 726 O O . THR A 1 92 ? 16.363 -12.168 -2.700 1.00 96.06 92 THR A O 1
ATOM 729 N N . GLY A 1 93 ? 16.767 -11.345 -4.746 1.00 95.81 93 GLY A N 1
ATOM 730 C CA . GLY A 1 93 ? 16.198 -10.023 -4.478 1.00 95.81 93 GLY A CA 1
ATOM 731 C C . GLY A 1 93 ? 14.714 -10.084 -4.109 1.00 95.81 93 GLY A C 1
ATOM 732 O O . GLY A 1 93 ? 14.300 -9.477 -3.121 1.00 95.81 93 GLY A O 1
ATOM 733 N N . ILE A 1 94 ? 13.928 -10.872 -4.849 1.00 95.38 94 ILE A N 1
ATOM 734 C CA . ILE A 1 94 ? 12.501 -11.082 -4.571 1.00 95.38 94 ILE A CA 1
ATOM 735 C C . ILE A 1 94 ? 12.314 -11.785 -3.224 1.00 95.38 94 ILE A C 1
ATOM 737 O O . ILE A 1 94 ? 11.500 -11.334 -2.425 1.00 95.38 94 ILE A O 1
ATOM 741 N N . ALA A 1 95 ? 13.075 -12.843 -2.930 1.00 95.12 95 ALA A N 1
ATOM 742 C CA . ALA A 1 95 ? 12.972 -13.574 -1.667 1.00 95.12 95 ALA A CA 1
ATOM 743 C C . ALA A 1 95 ? 13.316 -12.693 -0.455 1.00 95.12 95 ALA A C 1
ATOM 745 O O . ALA A 1 95 ? 12.594 -12.704 0.541 1.00 95.12 95 ALA A O 1
ATOM 746 N N . ILE A 1 96 ? 14.374 -11.880 -0.548 1.00 93.25 96 ILE A N 1
ATOM 747 C CA . ILE A 1 96 ? 14.765 -10.926 0.502 1.00 93.25 96 ILE A CA 1
ATOM 748 C C . ILE A 1 96 ? 13.701 -9.829 0.666 1.00 93.25 96 ILE A C 1
ATOM 750 O O . ILE A 1 96 ? 13.321 -9.501 1.794 1.00 93.25 96 ILE A O 1
ATOM 754 N N . GLY A 1 97 ? 13.190 -9.284 -0.443 1.00 92.25 97 GLY A N 1
ATOM 755 C CA . GLY A 1 97 ? 12.132 -8.273 -0.436 1.00 92.25 97 GLY A CA 1
ATOM 756 C C . GLY A 1 97 ? 10.832 -8.803 0.168 1.00 92.25 97 GLY A C 1
ATOM 757 O O . GLY A 1 97 ? 10.257 -8.173 1.055 1.00 92.25 97 GLY A O 1
ATOM 758 N N . PHE A 1 98 ? 10.417 -10.002 -0.240 1.00 91.88 98 PHE A N 1
ATOM 759 C CA . PHE A 1 98 ? 9.249 -10.688 0.301 1.00 91.88 98 PHE A CA 1
ATOM 760 C C . PHE A 1 98 ? 9.429 -11.013 1.784 1.00 91.88 98 PHE A C 1
ATOM 762 O O . PHE A 1 98 ? 8.513 -10.780 2.562 1.00 91.88 98 PHE A O 1
ATOM 769 N N . HIS A 1 99 ? 10.610 -11.469 2.211 1.00 90.00 99 HIS A N 1
ATOM 770 C CA . HIS A 1 99 ? 10.899 -11.730 3.622 1.00 90.00 99 HIS A CA 1
ATOM 771 C C . HIS A 1 99 ? 10.768 -10.462 4.485 1.00 90.00 99 HIS A C 1
ATOM 773 O O . HIS A 1 99 ? 10.158 -10.500 5.557 1.00 90.00 99 HIS A O 1
ATOM 779 N N . GLN A 1 100 ? 11.279 -9.321 4.008 1.00 85.75 100 GLN A N 1
ATOM 780 C CA . GLN A 1 100 ? 11.131 -8.031 4.693 1.00 85.75 100 GLN A CA 1
ATOM 781 C C . GLN A 1 100 ? 9.672 -7.566 4.748 1.00 85.75 100 GLN A C 1
ATOM 783 O O . GLN A 1 100 ? 9.195 -7.135 5.801 1.00 85.75 100 GLN A O 1
ATOM 788 N N . LEU A 1 101 ? 8.943 -7.688 3.637 1.00 85.75 101 LEU A N 1
ATOM 789 C CA . LEU A 1 101 ? 7.532 -7.316 3.572 1.00 85.75 101 LEU A CA 1
ATOM 790 C C . LEU A 1 101 ? 6.679 -8.220 4.473 1.00 85.75 101 LEU A C 1
ATOM 792 O O . LEU A 1 101 ? 5.830 -7.736 5.216 1.00 85.75 101 LEU A O 1
ATOM 796 N N . TYR A 1 102 ? 6.960 -9.523 4.475 1.00 83.94 102 TYR A N 1
ATOM 797 C CA . TYR A 1 102 ? 6.280 -10.513 5.299 1.00 83.94 102 TYR A CA 1
ATOM 798 C C . TYR A 1 102 ? 6.450 -10.215 6.791 1.00 83.94 102 TYR A C 1
ATOM 800 O O . TYR A 1 102 ? 5.465 -10.116 7.523 1.00 83.94 102 TYR A O 1
ATOM 808 N N . LYS A 1 103 ? 7.684 -9.973 7.253 1.00 81.62 103 LYS A N 1
ATOM 809 C CA . LYS A 1 103 ? 7.922 -9.632 8.664 1.00 81.62 103 LYS A CA 1
ATOM 810 C C . LYS A 1 103 ? 7.304 -8.293 9.067 1.00 81.62 103 LYS A C 1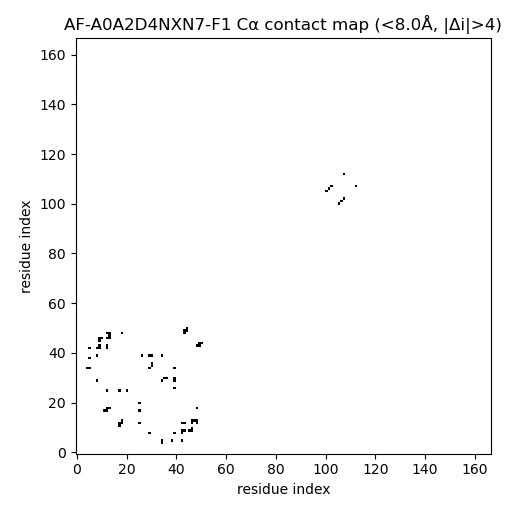
ATOM 812 O O . LYS A 1 103 ? 6.881 -8.159 10.209 1.00 81.62 103 LYS A O 1
ATOM 817 N N . LYS A 1 104 ? 7.248 -7.310 8.163 1.00 79.75 104 LYS A N 1
ATOM 818 C CA . LYS A 1 104 ? 6.737 -5.971 8.484 1.00 79.75 104 LYS A CA 1
ATOM 819 C C . LYS A 1 104 ? 5.221 -5.831 8.348 1.00 79.75 104 LYS A C 1
ATOM 821 O O . LYS A 1 104 ? 4.662 -4.986 9.029 1.00 79.75 104 LYS A O 1
ATOM 826 N N . TYR A 1 105 ? 4.563 -6.631 7.510 1.00 76.31 105 TYR A N 1
ATOM 827 C CA . TYR A 1 105 ? 3.121 -6.513 7.264 1.00 76.31 105 TYR A CA 1
ATOM 828 C C . TYR A 1 105 ? 2.322 -7.717 7.752 1.00 76.31 105 TYR A C 1
ATOM 830 O O . TYR A 1 105 ? 1.328 -7.526 8.440 1.00 76.31 105 TYR A O 1
ATOM 838 N N . PHE A 1 106 ? 2.750 -8.951 7.477 1.00 81.06 106 PHE A N 1
ATOM 839 C CA . PHE A 1 106 ? 2.000 -10.140 7.905 1.00 81.06 106 PHE A CA 1
ATOM 840 C C . PHE A 1 106 ? 2.184 -10.433 9.392 1.00 81.06 106 PHE A C 1
ATOM 842 O O . PHE A 1 106 ? 1.234 -10.824 10.068 1.00 81.06 106 PHE A O 1
ATOM 849 N N . LEU A 1 107 ? 3.390 -10.207 9.921 1.00 73.81 107 LEU A N 1
ATOM 850 C CA . LEU A 1 107 ? 3.668 -10.424 11.338 1.00 73.81 107 LEU A CA 1
ATOM 851 C C . LEU A 1 107 ? 2.821 -9.526 12.258 1.00 73.81 107 LEU A C 1
ATOM 853 O O . LEU A 1 107 ? 2.165 -10.089 13.133 1.00 73.81 107 LEU A O 1
ATOM 857 N N . PRO A 1 108 ? 2.749 -8.189 12.076 1.00 72.06 108 PRO A N 1
ATOM 858 C CA . PRO A 1 108 ? 1.867 -7.367 12.901 1.00 72.06 108 PRO A CA 1
ATOM 859 C C . PRO A 1 108 ? 0.384 -7.621 12.632 1.00 72.06 108 PRO A C 1
ATOM 861 O O . PRO A 1 108 ? -0.410 -7.428 13.540 1.00 72.06 108 PRO A O 1
ATOM 864 N N . LEU A 1 109 ? -0.014 -8.103 11.451 1.00 71.50 109 LEU A N 1
ATOM 865 C CA . LEU A 1 109 ? -1.422 -8.423 11.193 1.00 71.50 109 LEU A CA 1
ATOM 866 C C . LEU A 1 109 ? -1.872 -9.681 11.956 1.00 71.50 109 LEU A C 1
ATOM 868 O O . LEU A 1 109 ? -2.958 -9.713 12.529 1.00 71.50 109 LEU A O 1
ATOM 872 N N . ILE A 1 110 ? -1.015 -10.705 12.018 1.00 72.56 110 ILE A N 1
ATOM 873 C CA . ILE A 1 110 ? -1.303 -11.954 12.738 1.00 72.56 110 ILE A CA 1
ATOM 874 C C . ILE A 1 110 ? -1.103 -11.780 14.249 1.00 72.56 110 ILE A C 1
ATOM 876 O O . ILE A 1 110 ? -1.905 -12.281 15.033 1.00 72.56 110 ILE A O 1
ATOM 880 N N . VAL A 1 111 ? -0.037 -11.094 14.675 1.00 70.31 111 VAL A N 1
ATOM 881 C CA . VAL A 1 111 ? 0.244 -10.837 16.098 1.00 70.31 111 VAL A CA 1
ATOM 882 C C . VAL A 1 111 ? -0.710 -9.788 16.668 1.00 70.31 111 VAL A C 1
ATOM 884 O O . VAL A 1 111 ? -1.278 -10.029 17.728 1.00 70.31 111 VAL A O 1
ATOM 887 N N . GLY A 1 112 ? -0.998 -8.714 15.929 1.00 67.19 112 GLY A N 1
ATOM 888 C CA . GLY A 1 112 ? -2.013 -7.723 16.300 1.00 67.19 112 GLY A CA 1
ATOM 889 C C . GLY A 1 112 ? -3.383 -8.366 16.515 1.00 67.19 112 GLY A C 1
ATOM 890 O O . GLY A 1 112 ? -3.999 -8.161 17.555 1.00 67.19 112 GLY A O 1
ATOM 891 N N . GLY A 1 113 ? -3.783 -9.299 15.641 1.00 66.62 113 GLY A N 1
ATOM 892 C CA . GLY A 1 113 ? -5.003 -10.090 15.843 1.00 66.62 113 GLY A CA 1
ATOM 893 C C . GLY A 1 113 ? -5.000 -10.983 17.098 1.00 66.62 113 GLY A C 1
ATOM 894 O O . GLY A 1 113 ? -6.065 -11.365 17.586 1.00 66.62 113 GLY A O 1
ATOM 895 N N . LYS A 1 114 ? -3.832 -11.330 17.660 1.00 67.56 114 LYS A N 1
ATOM 896 C CA . LYS A 1 114 ? -3.719 -12.060 18.941 1.00 67.56 114 LYS A CA 1
ATOM 897 C C . LYS A 1 114 ? -3.811 -11.117 20.139 1.00 67.56 114 LYS A C 1
ATOM 899 O O . LYS A 1 114 ? -4.345 -11.522 21.170 1.00 67.56 114 LYS A O 1
ATOM 904 N N . GLU A 1 115 ? -3.318 -9.890 20.020 1.00 68.62 115 GLU A N 1
ATOM 905 C CA . GLU A 1 115 ? -3.484 -8.848 21.037 1.00 68.62 115 GLU A CA 1
ATOM 906 C C . GLU A 1 115 ? -4.930 -8.359 21.132 1.00 68.62 115 GLU A C 1
ATOM 908 O O . GLU A 1 115 ? -5.446 -8.273 22.246 1.00 68.62 115 GLU A O 1
ATOM 913 N N . ASP A 1 116 ? -5.628 -8.182 20.008 1.00 72.12 116 ASP A N 1
ATOM 914 C CA . ASP A 1 116 ? -7.066 -7.874 19.988 1.00 72.12 116 ASP A CA 1
ATOM 915 C C . ASP A 1 116 ? -7.900 -8.931 20.727 1.00 72.12 116 ASP A C 1
ATOM 917 O O . ASP A 1 116 ? -8.775 -8.601 21.527 1.00 72.12 116 ASP A O 1
ATOM 921 N N . ARG A 1 117 ? -7.580 -10.223 20.562 1.00 71.88 117 ARG A N 1
ATOM 922 C CA . ARG A 1 117 ? -8.246 -11.301 21.320 1.00 71.88 117 ARG A CA 1
ATOM 923 C C . ARG A 1 117 ? -8.020 -11.194 22.827 1.00 71.88 117 ARG A C 1
ATOM 925 O O . ARG A 1 117 ? -8.939 -11.452 23.599 1.00 71.88 117 ARG A O 1
ATOM 932 N N . LYS A 1 118 ? -6.820 -10.797 23.258 1.00 76.38 118 LYS A N 1
ATOM 933 C CA . LYS A 1 118 ? -6.530 -10.566 24.682 1.00 76.38 118 LYS A CA 1
ATOM 934 C C . LYS A 1 118 ? -7.259 -9.335 25.217 1.00 76.38 118 LYS A C 1
ATOM 936 O O . LYS A 1 118 ? -7.649 -9.331 26.382 1.00 76.38 118 LYS A O 1
ATOM 941 N N . GLN A 1 119 ? -7.432 -8.302 24.392 1.00 79.81 119 GLN A N 1
ATOM 942 C CA . GLN A 1 119 ? -8.214 -7.121 24.756 1.00 79.81 119 GLN A CA 1
ATOM 943 C C . GLN A 1 119 ? -9.690 -7.473 24.930 1.00 79.81 119 GLN A C 1
ATOM 945 O O . GLN A 1 119 ? -10.263 -7.143 25.962 1.00 79.81 119 GLN A O 1
ATOM 950 N N . LEU A 1 120 ? -10.273 -8.224 23.992 1.00 80.94 120 LEU A N 1
ATOM 951 C CA . LEU A 1 120 ? -11.651 -8.712 24.089 1.00 80.94 120 LEU A CA 1
ATOM 952 C C . LEU A 1 120 ? -11.878 -9.545 25.352 1.00 80.94 120 LEU A C 1
ATOM 954 O O . LEU A 1 120 ? -12.834 -9.299 26.075 1.00 80.94 120 LEU A O 1
ATOM 958 N N . GLN A 1 121 ? -10.952 -10.447 25.680 1.00 80.69 121 GLN A N 1
ATOM 959 C CA . GLN A 1 121 ? -11.041 -11.257 26.896 1.00 80.69 121 GLN A CA 1
ATOM 960 C C . GLN A 1 121 ? -11.000 -10.402 28.177 1.00 80.69 121 GLN A C 1
ATOM 962 O O . GLN A 1 121 ? -11.674 -10.706 29.158 1.00 80.69 121 GLN A O 1
ATOM 967 N N . ARG A 1 122 ? -10.227 -9.308 28.166 1.00 79.06 122 ARG A N 1
ATOM 968 C CA . ARG A 1 122 ? -10.164 -8.349 29.279 1.00 79.06 122 ARG A CA 1
ATOM 969 C C . ARG A 1 122 ? -11.437 -7.497 29.369 1.00 79.06 122 ARG A C 1
ATOM 971 O O . ARG A 1 122 ? -11.864 -7.138 30.461 1.00 79.06 122 ARG A O 1
ATOM 978 N N . ILE A 1 123 ? -12.044 -7.171 28.229 1.00 80.31 123 ILE A N 1
ATOM 979 C CA . ILE A 1 123 ? -13.326 -6.464 28.168 1.00 80.31 123 ILE A CA 1
ATOM 980 C C . ILE A 1 123 ? -14.447 -7.375 28.679 1.00 80.31 123 ILE A C 1
ATOM 982 O O . ILE A 1 123 ? -15.232 -6.924 29.502 1.00 80.31 123 ILE A O 1
ATOM 986 N N . GLU A 1 124 ? -14.483 -8.652 28.290 1.00 79.56 124 GLU A N 1
ATOM 987 C CA . GLU A 1 124 ? -15.445 -9.637 28.808 1.00 79.56 124 GLU A CA 1
ATOM 988 C C . GLU A 1 124 ? -15.324 -9.829 30.323 1.00 79.56 124 GLU A C 1
ATOM 990 O O . GLU A 1 124 ? -16.338 -9.814 31.021 1.00 79.56 124 GLU A O 1
ATOM 995 N N . SER A 1 125 ? -14.105 -9.954 30.865 1.00 79.62 125 SER A N 1
ATOM 996 C CA . SER A 1 125 ? -13.928 -10.097 32.316 1.00 79.62 125 SER A CA 1
ATOM 997 C C . SER A 1 125 ? -14.407 -8.857 33.073 1.00 79.62 125 SER A C 1
ATOM 999 O O . SER A 1 125 ? -15.132 -8.984 34.057 1.00 79.62 125 SER A O 1
ATOM 1001 N N . ASN A 1 126 ? -14.070 -7.661 32.576 1.00 81.56 126 ASN A N 1
ATOM 1002 C CA . ASN A 1 126 ? -14.546 -6.404 33.155 1.00 81.56 126 ASN A CA 1
ATOM 1003 C C . ASN A 1 126 ? -16.074 -6.270 33.045 1.00 81.56 126 ASN A C 1
ATOM 1005 O O . ASN A 1 126 ? -16.712 -5.797 33.979 1.00 81.56 126 ASN A O 1
ATOM 1009 N N . ILE A 1 127 ? -16.690 -6.704 31.938 1.00 80.00 127 ILE A N 1
ATOM 1010 C CA . ILE A 1 127 ? -18.150 -6.647 31.774 1.00 80.00 127 ILE A CA 1
ATOM 1011 C C . ILE A 1 127 ? -18.858 -7.609 32.726 1.00 80.00 127 ILE A C 1
ATOM 1013 O O . ILE A 1 127 ? -19.916 -7.273 33.253 1.00 80.00 127 ILE A O 1
ATOM 1017 N N . SER A 1 128 ? -18.260 -8.770 33.000 1.00 81.44 128 SER A N 1
ATOM 1018 C CA . SER A 1 128 ? -18.794 -9.724 33.970 1.00 81.44 128 SER A CA 1
ATOM 1019 C C . SER A 1 128 ? -18.732 -9.168 35.396 1.00 81.44 128 SER A C 1
ATOM 1021 O O . SER A 1 128 ? -19.672 -9.348 36.168 1.00 81.44 128 SER A O 1
ATOM 1023 N N . GLU A 1 129 ? -17.664 -8.445 35.734 1.00 80.81 129 GLU A N 1
ATOM 1024 C CA . GLU A 1 129 ? -17.514 -7.762 37.023 1.00 80.81 129 GLU A CA 1
ATOM 1025 C C . GLU A 1 129 ? -18.516 -6.604 37.174 1.00 80.81 129 GLU A C 1
ATOM 1027 O O . GLU A 1 129 ? -19.218 -6.508 38.183 1.00 80.81 129 GLU A O 1
ATOM 1032 N N . VAL A 1 130 ? -18.666 -5.776 36.134 1.00 81.31 130 VAL A N 1
ATOM 1033 C CA . VAL A 1 130 ? -19.645 -4.676 36.104 1.00 81.31 130 VAL A CA 1
ATOM 1034 C C . VAL A 1 130 ? -21.086 -5.201 36.144 1.00 81.31 130 VAL A C 1
ATOM 1036 O O . VAL A 1 130 ? -21.930 -4.644 36.839 1.00 81.31 130 VAL A O 1
ATOM 1039 N N . SER A 1 131 ? -21.391 -6.307 35.463 1.00 80.38 131 SER A N 1
ATOM 1040 C CA . SER A 1 131 ? -22.706 -6.954 35.559 1.00 80.38 131 SER A CA 1
ATOM 1041 C C . SER A 1 131 ? -22.997 -7.433 36.984 1.00 80.38 131 SER A C 1
ATOM 1043 O O . SER A 1 131 ? -24.135 -7.333 37.454 1.00 80.38 131 SER A O 1
ATOM 1045 N N . GLY A 1 132 ? -21.975 -7.932 37.687 1.00 84.56 132 GLY A N 1
ATOM 1046 C CA . GLY A 1 132 ? -22.075 -8.320 39.092 1.00 84.56 132 GLY A CA 1
ATOM 1047 C C . GLY A 1 132 ? -22.423 -7.136 39.995 1.00 84.56 132 GLY A C 1
ATOM 1048 O O . GLY A 1 132 ? -23.370 -7.221 40.777 1.00 84.56 132 GLY A O 1
ATOM 1049 N N . SER A 1 133 ? -21.732 -6.003 39.839 1.00 83.62 133 SER A N 1
ATOM 1050 C CA . SER A 1 133 ? -21.973 -4.806 40.658 1.00 83.62 133 S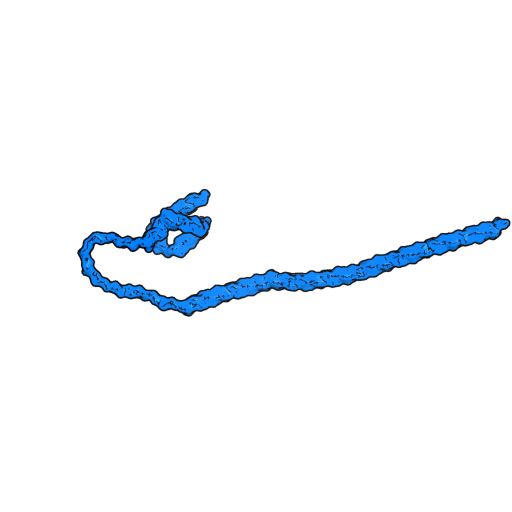ER A CA 1
ATOM 1051 C C . SER A 1 133 ? -23.337 -4.154 40.392 1.00 83.62 133 SER A C 1
ATOM 1053 O O . SER A 1 133 ? -24.012 -3.720 41.331 1.00 83.62 133 SER A O 1
ATOM 1055 N N . VAL A 1 134 ? -23.805 -4.152 39.138 1.00 84.00 134 VAL A N 1
ATOM 1056 C CA . VAL A 1 134 ? -25.158 -3.690 38.781 1.00 84.00 134 VAL A CA 1
ATOM 1057 C C . VAL A 1 134 ? -26.221 -4.592 39.406 1.00 84.00 134 VAL A C 1
ATOM 1059 O O . VAL A 1 134 ? -27.145 -4.093 40.046 1.00 84.00 134 VAL A O 1
ATOM 1062 N N . THR A 1 135 ? -26.069 -5.915 39.290 1.00 84.56 135 THR A N 1
ATOM 1063 C CA . THR A 1 135 ? -27.010 -6.878 39.890 1.00 84.56 135 THR A CA 1
ATOM 1064 C C . THR A 1 135 ? -27.056 -6.725 41.409 1.00 84.56 135 THR A C 1
ATOM 1066 O O . THR A 1 135 ? -28.133 -6.714 42.009 1.00 84.56 135 THR A O 1
ATOM 1069 N N . GLN A 1 136 ? -25.898 -6.521 42.039 1.00 87.75 136 GLN A N 1
ATOM 1070 C CA . GLN A 1 136 ? -25.803 -6.268 43.471 1.00 87.75 136 GLN A CA 1
ATOM 1071 C C . GLN A 1 136 ? -26.514 -4.973 43.865 1.00 87.75 136 GLN A C 1
ATOM 1073 O O . GLN A 1 136 ? -27.276 -4.980 44.826 1.00 87.75 136 GLN A O 1
ATOM 1078 N N . THR A 1 137 ? -26.344 -3.891 43.102 1.00 88.38 137 THR A N 1
ATOM 1079 C CA . THR A 1 137 ? -27.004 -2.609 43.392 1.00 88.38 137 THR A CA 1
ATOM 1080 C C . THR A 1 137 ? -28.520 -2.718 43.224 1.00 88.38 137 THR A C 1
ATOM 1082 O O . THR A 1 137 ? -29.261 -2.225 44.067 1.00 88.38 137 THR A O 1
ATOM 1085 N N . VAL A 1 138 ? -29.006 -3.425 42.198 1.00 92.50 138 VAL A N 1
ATOM 1086 C CA . VAL A 1 138 ? -30.445 -3.703 42.020 1.00 92.50 138 VAL A CA 1
ATOM 1087 C C . VAL A 1 138 ? -31.004 -4.498 43.202 1.00 92.50 138 VAL A C 1
ATOM 1089 O O . VAL A 1 138 ? -32.064 -4.159 43.727 1.00 92.50 138 VAL A O 1
ATOM 1092 N N . THR A 1 139 ? -30.274 -5.514 43.666 1.00 89.50 139 THR A N 1
ATOM 1093 C CA . THR A 1 139 ? -30.677 -6.330 44.824 1.00 89.50 139 THR A CA 1
ATOM 1094 C C . THR A 1 139 ? -30.677 -5.501 46.111 1.00 89.50 139 THR A C 1
ATOM 1096 O O . THR A 1 139 ? -31.587 -5.599 46.938 1.00 89.50 139 THR A O 1
ATOM 1099 N N . GLN A 1 140 ? -29.679 -4.633 46.265 1.00 89.56 140 GLN A N 1
ATOM 1100 C CA . GLN A 1 140 ? -29.552 -3.727 47.399 1.00 89.56 140 GLN A CA 1
ATOM 1101 C C . GLN A 1 140 ? -30.697 -2.707 47.410 1.00 89.56 140 GLN A C 1
ATOM 1103 O O . GLN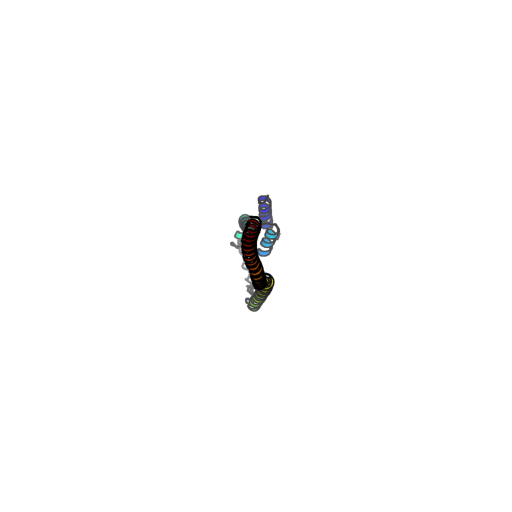 A 1 140 ? -31.315 -2.509 48.450 1.00 89.56 140 GLN A O 1
ATOM 1108 N N . LEU A 1 141 ? -31.064 -2.155 46.248 1.00 92.69 141 LEU A N 1
ATOM 1109 C CA . LEU A 1 141 ? -32.221 -1.271 46.098 1.00 92.69 141 LEU A CA 1
ATOM 1110 C C . LEU A 1 141 ? -33.540 -1.981 46.410 1.00 92.69 141 LEU A C 1
ATOM 1112 O O . LEU A 1 141 ? -34.350 -1.420 47.142 1.00 92.69 141 LEU A O 1
ATOM 1116 N N . GLN A 1 142 ? -33.756 -3.208 45.920 1.00 90.88 142 GLN A N 1
ATOM 1117 C CA . GLN A 1 142 ? -34.937 -4.001 46.289 1.00 90.88 142 GLN A CA 1
ATOM 1118 C C . GLN A 1 142 ? -35.021 -4.220 47.804 1.00 90.88 142 GLN A C 1
ATOM 1120 O O . GLN A 1 142 ? -36.089 -4.051 48.388 1.00 90.88 142 GLN A O 1
ATOM 1125 N N . THR A 1 143 ? -33.894 -4.537 48.444 1.00 90.38 143 THR A N 1
ATOM 1126 C CA . THR A 1 143 ? -33.825 -4.754 49.896 1.00 90.38 143 THR A CA 1
ATOM 1127 C C . THR A 1 143 ? -34.117 -3.470 50.670 1.00 90.38 143 THR A C 1
ATOM 1129 O O . THR A 1 143 ? -34.900 -3.487 51.616 1.00 90.38 143 THR A O 1
ATOM 1132 N N . THR A 1 144 ? -33.541 -2.335 50.262 1.00 89.19 144 THR A N 1
ATOM 1133 C CA . THR A 1 144 ? -33.831 -1.034 50.880 1.00 89.19 144 THR A CA 1
ATOM 1134 C C . THR A 1 144 ? -35.298 -0.659 50.708 1.00 89.19 144 THR A C 1
ATOM 1136 O O . THR A 1 144 ? -35.914 -0.185 51.657 1.00 89.19 144 THR A O 1
ATOM 1139 N N . LEU A 1 145 ? -35.881 -0.907 49.534 1.00 89.69 145 LEU A N 1
ATOM 1140 C CA . LEU A 1 145 ? -37.288 -0.611 49.279 1.00 89.69 145 LEU A CA 1
ATOM 1141 C C . LEU A 1 145 ? -38.213 -1.464 50.161 1.00 89.69 145 LEU A C 1
ATOM 1143 O O . LEU A 1 145 ? -39.156 -0.931 50.744 1.00 89.69 145 LEU A O 1
ATOM 1147 N N . ALA A 1 146 ? -37.905 -2.755 50.317 1.00 88.31 146 ALA A N 1
ATOM 1148 C CA . ALA A 1 146 ? -38.615 -3.648 51.231 1.00 88.31 146 ALA A CA 1
ATOM 1149 C C . ALA A 1 146 ? -38.480 -3.188 52.692 1.00 88.31 146 ALA A C 1
ATOM 1151 O O . ALA A 1 146 ? -39.476 -3.091 53.403 1.00 88.31 146 ALA A O 1
ATOM 1152 N N . SER A 1 147 ? -37.270 -2.814 53.112 1.00 85.38 147 SER A N 1
ATOM 1153 C CA . SER A 1 147 ? -37.005 -2.324 54.467 1.00 85.38 147 SER A CA 1
ATOM 1154 C C . SER A 1 147 ? -37.742 -1.017 54.769 1.00 85.38 147 SER A C 1
ATOM 1156 O O . SER A 1 147 ? -38.319 -0.881 55.842 1.00 85.38 147 SER A O 1
ATOM 1158 N N . VAL A 1 148 ? -37.801 -0.072 53.823 1.00 90.44 148 VAL A N 1
ATOM 1159 C CA . VAL A 1 148 ? -38.580 1.170 53.981 1.00 90.44 148 VAL A CA 1
ATOM 1160 C C . VAL A 1 148 ? -40.076 0.873 54.076 1.00 90.44 148 VAL A C 1
ATOM 1162 O O . VAL A 1 148 ? -40.766 1.487 54.888 1.00 90.44 148 VAL A O 1
ATOM 1165 N N . GLN A 1 149 ? -40.586 -0.066 53.277 1.00 87.00 149 GLN A N 1
ATOM 1166 C CA . GLN A 1 149 ? -41.987 -0.478 53.341 1.00 87.00 149 GLN A CA 1
ATOM 1167 C C . GLN A 1 149 ? -42.328 -1.105 54.701 1.00 87.00 149 GLN A C 1
ATOM 1169 O O . GLN A 1 149 ? -43.341 -0.746 55.297 1.00 87.00 149 GLN A O 1
ATOM 1174 N N . GLU A 1 150 ? -41.461 -1.971 55.225 1.00 87.38 150 GLU A N 1
ATOM 1175 C CA . GLU A 1 150 ? -41.614 -2.567 56.555 1.00 87.38 150 GLU A CA 1
ATOM 1176 C C . GLU A 1 150 ? -41.562 -1.504 57.660 1.00 87.38 150 GLU A C 1
ATOM 1178 O O . GLU A 1 150 ? -42.422 -1.482 58.540 1.00 87.38 150 GLU A O 1
ATOM 1183 N N . LEU A 1 151 ? -40.627 -0.551 57.564 1.00 86.19 151 LEU A N 1
ATOM 1184 C CA . LEU A 1 151 ? -40.515 0.556 58.514 1.00 86.19 151 LEU A CA 1
ATOM 1185 C C . LEU A 1 151 ? -41.770 1.444 58.516 1.00 86.19 151 LEU A C 1
ATOM 1187 O O . LEU A 1 151 ? -42.193 1.906 59.576 1.00 86.19 151 LEU A O 1
ATOM 1191 N N . LEU A 1 152 ? -42.373 1.681 57.344 1.00 85.19 152 LEU A N 1
ATOM 1192 C CA . LEU A 1 152 ? -43.622 2.439 57.216 1.00 85.19 152 LEU A CA 1
ATOM 1193 C C . LEU A 1 152 ? -44.804 1.707 57.856 1.00 85.19 152 LEU A C 1
ATOM 1195 O O . LEU A 1 152 ? -45.577 2.333 58.582 1.00 85.19 152 LEU A O 1
ATOM 1199 N N . VAL A 1 153 ? -44.926 0.395 57.634 1.00 87.56 153 VAL A N 1
ATOM 1200 C CA . VAL A 1 153 ? -45.961 -0.427 58.284 1.00 87.56 153 VAL A CA 1
ATOM 1201 C C . VAL A 1 153 ? -45.773 -0.416 59.801 1.00 87.56 153 VAL A C 1
ATOM 1203 O O . VAL A 1 153 ? -46.735 -0.217 60.546 1.00 87.56 153 VAL A O 1
ATOM 1206 N N . GLN A 1 154 ? -44.530 -0.539 60.268 1.00 85.38 154 GLN A N 1
ATOM 1207 C CA . GLN A 1 154 ? -44.221 -0.534 61.693 1.00 85.38 154 GLN A CA 1
ATOM 1208 C C . GLN A 1 154 ? -44.522 0.824 62.353 1.00 85.38 154 GLN A C 1
ATOM 1210 O O . GLN A 1 154 ? -45.092 0.877 63.444 1.00 85.38 154 GLN A O 1
ATOM 1215 N N . GLN A 1 155 ? -44.184 1.934 61.686 1.00 81.81 155 GLN A N 1
ATOM 1216 C CA . GLN A 1 155 ? -44.547 3.291 62.115 1.00 81.81 155 GLN A CA 1
ATOM 1217 C C . GLN A 1 155 ? -46.065 3.455 62.238 1.00 81.81 155 GLN A C 1
ATOM 1219 O O . GLN A 1 155 ? -46.554 4.000 63.229 1.00 81.81 155 GLN A O 1
ATOM 1224 N N . GLN A 1 156 ? -46.818 2.948 61.260 1.00 80.88 156 GLN A N 1
ATOM 1225 C CA . GLN A 1 156 ? -48.275 3.031 61.267 1.00 80.88 156 GLN A CA 1
ATOM 1226 C C . GLN A 1 156 ? -48.890 2.260 62.445 1.00 80.88 156 GLN A C 1
ATOM 1228 O O . GLN A 1 156 ? -49.78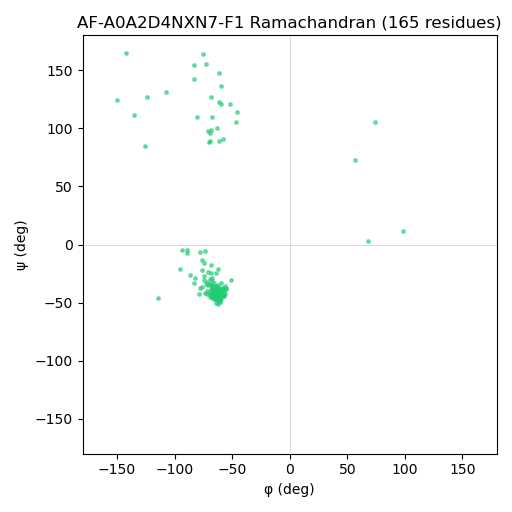0 2.784 63.116 1.00 80.88 156 GLN A O 1
ATOM 1233 N N . GLN A 1 157 ? -48.395 1.055 62.737 1.00 82.38 157 GLN A N 1
ATOM 1234 C CA . GLN A 1 157 ? -48.845 0.271 63.893 1.00 82.38 157 GLN A CA 1
ATOM 1235 C C . GLN A 1 157 ? -48.544 0.972 65.216 1.00 82.38 157 GLN A C 1
ATOM 1237 O O . GLN A 1 157 ? -49.412 1.051 66.080 1.00 82.38 157 GLN A O 1
ATOM 1242 N N . LYS A 1 158 ? -47.347 1.548 65.359 1.00 82.44 158 LYS A N 1
ATOM 1243 C CA . LYS A 1 158 ? -46.957 2.245 66.589 1.00 82.44 158 LYS A CA 1
ATOM 1244 C C . LYS A 1 158 ? -47.794 3.503 66.839 1.00 82.44 158 LYS A C 1
ATOM 1246 O O . LYS A 1 158 ? -48.145 3.797 67.977 1.00 82.44 158 LYS A O 1
ATOM 1251 N N . MET A 1 159 ? -48.153 4.224 65.776 1.00 83.81 159 MET A N 1
ATOM 1252 C CA . MET A 1 159 ? -49.100 5.342 65.846 1.00 83.81 159 MET A CA 1
ATOM 1253 C C . MET A 1 159 ? -50.497 4.886 66.287 1.00 83.81 159 MET A C 1
ATOM 1255 O O . MET A 1 159 ? -51.124 5.558 67.105 1.00 83.81 159 MET A O 1
ATOM 1259 N N . GLN A 1 160 ? -50.989 3.752 65.777 1.00 79.19 160 GLN A N 1
ATOM 1260 C CA . GLN A 1 160 ? -52.279 3.196 66.201 1.00 79.19 160 GLN A CA 1
ATOM 1261 C C . GLN A 1 160 ? -52.268 2.776 67.672 1.00 79.19 160 GLN A C 1
ATOM 1263 O O . GLN A 1 160 ? -53.208 3.101 68.390 1.00 79.19 160 GLN A O 1
ATOM 1268 N N . GLU A 1 161 ? -51.193 2.132 68.126 1.00 81.38 161 GLU A N 1
ATOM 1269 C CA . GLU A 1 161 ? -51.021 1.721 69.523 1.00 81.38 161 GLU A CA 1
ATOM 1270 C C . GLU A 1 161 ? -51.016 2.933 70.469 1.00 81.38 161 GLU A C 1
ATOM 1272 O O . GLU A 1 161 ? -51.776 2.967 71.433 1.00 81.38 161 GLU A O 1
ATOM 1277 N N . LEU A 1 162 ? -50.257 3.985 70.134 1.00 79.75 162 LEU A N 1
ATOM 1278 C CA . LEU A 1 162 ? -50.237 5.236 70.904 1.00 79.75 162 LEU A CA 1
ATOM 1279 C C . LEU A 1 162 ? -51.609 5.918 70.949 1.00 79.75 162 LEU A C 1
ATOM 1281 O O . LEU A 1 162 ? -51.999 6.456 71.979 1.00 79.75 162 LEU A O 1
ATOM 1285 N N . THR A 1 163 ? -52.353 5.891 69.842 1.00 76.50 163 THR A N 1
ATOM 1286 C CA . THR A 1 163 ? -53.704 6.472 69.792 1.00 76.50 163 THR A CA 1
ATOM 1287 C C . THR A 1 163 ? -54.686 5.679 70.660 1.00 76.50 163 THR A C 1
ATOM 1289 O O . THR A 1 163 ? -55.617 6.260 71.209 1.00 76.50 163 THR A O 1
ATOM 1292 N N . GLN A 1 164 ? -54.479 4.368 70.799 1.00 75.75 164 GLN A N 1
ATOM 1293 C CA . GLN A 1 164 ? -55.339 3.476 71.571 1.00 75.75 164 GLN A CA 1
ATOM 1294 C C . GLN A 1 164 ? -55.038 3.501 73.077 1.00 75.75 164 GLN A C 1
ATOM 1296 O O . GLN A 1 164 ? -55.949 3.294 73.866 1.00 75.75 164 GLN A O 1
ATOM 1301 N N . GLU A 1 165 ? -53.795 3.783 73.481 1.00 73.75 165 GLU A N 1
ATOM 1302 C CA . GLU A 1 165 ? -53.432 4.016 74.891 1.00 73.75 165 GLU A CA 1
ATOM 1303 C C . GLU A 1 165 ? -53.895 5.383 75.424 1.00 73.75 165 GLU A C 1
ATOM 1305 O O . GLU A 1 165 ? -54.092 5.544 76.626 1.00 73.75 165 GLU A O 1
ATOM 1310 N N . LEU A 1 166 ? -54.046 6.381 74.548 1.00 68.31 166 LEU A N 1
ATOM 1311 C CA . LEU A 1 166 ? -54.454 7.744 74.917 1.00 68.31 166 LEU A CA 1
ATOM 1312 C C . LEU A 1 166 ? -55.979 7.969 74.922 1.00 68.31 166 LEU A C 1
ATOM 1314 O O . LEU A 1 166 ? -56.411 9.054 75.319 1.00 68.31 166 LEU A O 1
ATOM 1318 N N . ALA A 1 167 ? -56.774 6.994 74.468 1.00 54.69 167 ALA A N 1
ATOM 1319 C CA . ALA A 1 167 ? -58.239 7.048 74.387 1.00 54.69 167 ALA A CA 1
ATOM 1320 C C . ALA A 1 167 ? -58.904 6.277 75.536 1.00 54.69 167 ALA A C 1
ATOM 1322 O O . ALA A 1 167 ? -59.904 6.800 76.080 1.00 54.69 167 ALA A O 1
#

Foldseek 3Di:
DVVVLLVVLLVQCLDPVSLPDDPVVSQVVSVVSVDDPVSNVVSCVNNCSVVCVVDPPDDDDDDDDDDDPPPPPCPPDPPVVVVVVVVVVVVVVVVVVVVVCCCVPVVCVVVVVVVVVVVVVVVVVVVVVVVVVVVVVVVVVVVVVVVVVVVVVVVVVVVVVVVVVVD